Protein AF-0000000083632196 (afdb_homodimer)

pLDDT: mean 91.25, std 12.91, range [35.75, 98.75]

Radius of gyration: 21.36 Å; Cα contacts (8 Å, |Δi|>4): 153; chains: 2; bounding box: 61×63×40 Å

Structure (mmCIF, N/CA/C/O backbone):
data_AF-0000000083632196-model_v1
#
loop_
_entity.id
_entity.type
_entity.pdbx_description
1 polymer 'Uncharacterized protein'
#
loop_
_atom_site.group_PDB
_atom_site.id
_atom_site.type_symbol
_atom_site.label_atom_id
_atom_site.label_alt_id
_atom_site.label_comp_id
_atom_site.label_asym_id
_atom_site.label_entity_id
_atom_site.label_seq_id
_atom_site.pdbx_PDB_ins_code
_atom_site.Cartn_x
_atom_site.Cartn_y
_atom_site.Cartn_z
_atom_site.occupancy
_atom_site.B_iso_or_equiv
_atom_site.auth_seq_id
_atom_site.auth_comp_id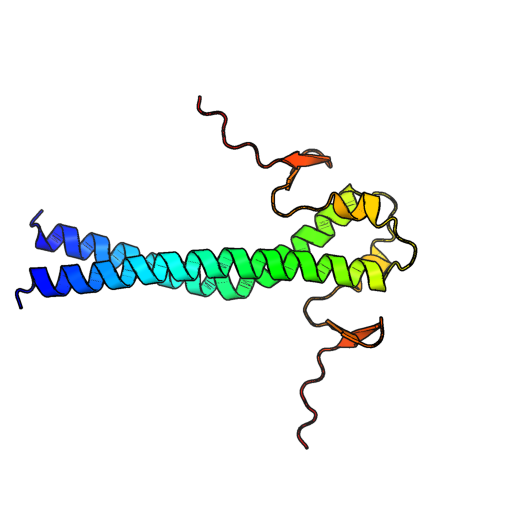
_atom_site.auth_asym_id
_atom_site.auth_atom_id
_atom_site.pdbx_PDB_model_num
ATOM 1 N N . VAL A 1 1 ? -6.074 -36.312 -23.047 1 63.16 1 VAL A N 1
ATOM 2 C CA . VAL A 1 1 ? -5.074 -35.438 -22.438 1 63.16 1 VAL A CA 1
ATOM 3 C C . VAL A 1 1 ? -4.348 -36.188 -21.328 1 63.16 1 VAL A C 1
ATOM 5 O O . VAL A 1 1 ? -4.98 -36.781 -20.453 1 63.16 1 VAL A O 1
ATOM 8 N N . SER A 1 2 ? -3.041 -36.406 -21.516 1 85.56 2 SER A N 1
ATOM 9 C CA . SER A 1 2 ? -2.273 -37.062 -20.469 1 85.56 2 SER A CA 1
ATOM 10 C C . SER A 1 2 ? -2.314 -36.312 -19.156 1 85.56 2 SER A C 1
ATOM 12 O O . SER A 1 2 ? -2.611 -35.094 -19.141 1 85.56 2 SER A O 1
ATOM 14 N N . ASP A 1 3 ? -2.346 -37.188 -18.141 1 85.5 3 ASP A N 1
ATOM 15 C CA . ASP A 1 3 ? -2.277 -36.594 -16.812 1 85.5 3 ASP A CA 1
ATOM 16 C C . ASP A 1 3 ? -1.214 -35.5 -16.734 1 85.5 3 ASP A C 1
ATOM 18 O O . ASP A 1 3 ? -1.423 -34.469 -16.109 1 85.5 3 ASP A O 1
ATOM 22 N N . LEU A 1 4 ? -0.205 -35.656 -17.531 1 89.44 4 LEU A N 1
ATOM 23 C CA . LEU A 1 4 ? 0.899 -34.719 -17.547 1 89.44 4 LEU A CA 1
ATOM 24 C C . LEU A 1 4 ? 0.487 -33.406 -18.234 1 89.44 4 LEU A C 1
ATOM 26 O O . LEU A 1 4 ? 0.833 -32.312 -17.781 1 89.44 4 LEU A O 1
ATOM 30 N N . GLU A 1 5 ? -0.229 -33.594 -19.344 1 90.19 5 GLU A N 1
ATOM 31 C CA . GLU A 1 5 ? -0.698 -32.438 -20.094 1 90.19 5 GLU A CA 1
ATOM 32 C C . GLU A 1 5 ? -1.676 -31.609 -19.25 1 90.19 5 GLU A C 1
ATOM 34 O O . GLU A 1 5 ? -1.607 -30.391 -19.25 1 90.19 5 GLU A O 1
ATOM 39 N N . ALA A 1 6 ? -2.562 -32.281 -18.594 1 91.25 6 ALA A N 1
ATOM 40 C CA . ALA A 1 6 ? -3.545 -31.594 -17.75 1 91.25 6 ALA A CA 1
ATOM 41 C C . ALA A 1 6 ? -2.863 -30.859 -16.594 1 91.25 6 ALA A C 1
ATOM 43 O O . ALA A 1 6 ? -3.189 -29.719 -16.312 1 91.25 6 ALA A O 1
ATOM 44 N N . LEU A 1 7 ? -1.871 -31.484 -15.984 1 93.12 7 LEU A N 1
ATOM 45 C CA . LEU A 1 7 ? -1.146 -30.906 -14.867 1 93.12 7 LEU A CA 1
ATOM 46 C C . LEU A 1 7 ? -0.33 -29.688 -15.32 1 93.12 7 LEU A C 1
ATOM 48 O O . LEU A 1 7 ? -0.235 -28.703 -14.602 1 93.12 7 LEU A O 1
ATOM 52 N N . THR A 1 8 ? 0.204 -29.797 -16.469 1 93.31 8 THR A N 1
ATOM 53 C CA . THR A 1 8 ? 0.977 -28.703 -17.016 1 93.31 8 THR A CA 1
ATOM 54 C C . THR A 1 8 ? 0.082 -27.484 -17.266 1 93.31 8 THR A C 1
ATOM 56 O O . THR A 1 8 ? 0.466 -26.359 -16.984 1 93.31 8 THR A O 1
ATOM 59 N N . LYS A 1 9 ? -1.087 -27.734 -17.781 1 94.12 9 LYS A N 1
ATOM 60 C CA . LYS A 1 9 ? -2.037 -26.656 -18.016 1 94.12 9 LYS A CA 1
ATOM 61 C C . LYS A 1 9 ? -2.475 -26 -16.719 1 94.12 9 LYS A C 1
ATOM 63 O O . LYS A 1 9 ? -2.572 -24.781 -16.641 1 94.12 9 LYS A O 1
ATOM 68 N N . GLU A 1 10 ? -2.74 -26.812 -15.734 1 94.56 10 GLU A N 1
ATOM 69 C CA . GLU A 1 10 ? -3.123 -26.297 -14.422 1 94.56 10 GLU A CA 1
ATOM 70 C C . GLU A 1 10 ? -2.012 -25.438 -13.812 1 94.56 10 GLU A C 1
ATOM 72 O O . GLU A 1 10 ? -2.273 -24.375 -13.266 1 94.56 10 GLU A O 1
ATOM 77 N N . LYS A 1 11 ? -0.806 -25.922 -13.922 1 95.19 11 LYS A N 1
ATOM 78 C CA . LYS A 1 11 ? 0.344 -25.172 -13.414 1 95.19 11 LYS A CA 1
ATOM 79 C C . LYS A 1 11 ? 0.466 -23.812 -14.094 1 95.19 11 LYS A C 1
ATOM 81 O O . LYS A 1 11 ? 0.688 -22.797 -13.43 1 95.19 11 LYS A O 1
ATOM 86 N N . THR A 1 12 ? 0.338 -23.844 -15.352 1 95.25 12 THR A N 1
ATOM 87 C CA . THR A 1 12 ? 0.425 -22.594 -16.109 1 95.25 12 THR A CA 1
ATOM 88 C C . THR A 1 12 ? -0.649 -21.609 -15.656 1 95.25 12 THR A C 1
ATOM 90 O O . THR A 1 12 ? -0.381 -20.422 -15.508 1 95.25 12 THR A O 1
ATOM 93 N N . GLY A 1 13 ? -1.837 -22.094 -15.414 1 96.75 13 GLY A N 1
ATOM 94 C CA . GLY A 1 13 ? -2.91 -21.25 -14.906 1 96.75 13 GLY A CA 1
ATOM 95 C C . GLY A 1 13 ? -2.607 -20.656 -13.547 1 96.75 13 GLY A C 1
ATOM 96 O O . GLY A 1 13 ? -2.887 -19.484 -13.305 1 96.75 13 GLY A O 1
ATOM 97 N N . LEU A 1 14 ? -1.994 -21.422 -12.703 1 96.81 14 LEU A N 1
ATOM 98 C CA . LEU A 1 14 ? -1.626 -20.953 -11.367 1 96.81 14 LEU A CA 1
ATOM 99 C C . LEU A 1 14 ? -0.515 -19.922 -11.438 1 96.81 14 LEU A C 1
ATOM 101 O O . LEU A 1 14 ? -0.524 -18.938 -10.688 1 96.81 14 LEU A O 1
ATOM 105 N N . GLU A 1 15 ? 0.421 -20.156 -12.32 1 96.44 15 GLU A N 1
ATOM 106 C CA . GLU A 1 15 ? 1.49 -19.172 -12.508 1 96.44 15 GLU A CA 1
ATOM 107 C C . GLU A 1 15 ? 0.933 -17.828 -12.953 1 96.44 15 GLU A C 1
ATOM 109 O O . GLU A 1 15 ? 1.376 -16.781 -12.469 1 96.44 15 GLU A O 1
ATOM 114 N N . GLU A 1 16 ? -0.019 -17.891 -13.805 1 96.31 16 GLU A N 1
ATOM 115 C CA . GLU A 1 16 ? -0.67 -16.656 -14.258 1 96.31 16 GLU A CA 1
ATOM 116 C C . GLU A 1 16 ? -1.419 -15.977 -13.109 1 96.31 16 GLU A C 1
ATOM 118 O O . GLU A 1 16 ? -1.392 -14.75 -12.992 1 96.31 16 GLU A O 1
ATOM 123 N N . ASN A 1 17 ? -2.105 -16.719 -12.273 1 96.62 17 ASN A N 1
ATOM 124 C CA . ASN A 1 17 ? -2.824 -16.188 -11.125 1 96.62 17 ASN A CA 1
ATOM 125 C C . ASN A 1 17 ? -1.876 -15.516 -10.133 1 96.62 17 ASN A C 1
ATOM 127 O O . ASN A 1 17 ? -2.182 -14.445 -9.602 1 96.62 17 ASN A O 1
ATOM 131 N N . VAL A 1 18 ? -0.774 -16.172 -9.898 1 95.81 18 VAL A N 1
ATOM 132 C CA . VAL A 1 18 ? 0.229 -15.625 -8.992 1 95.81 18 VAL A CA 1
ATOM 133 C C . VAL A 1 18 ? 0.693 -14.266 -9.5 1 95.81 18 VAL A C 1
ATOM 135 O O . VAL A 1 18 ? 0.754 -13.297 -8.734 1 95.81 18 VAL A O 1
ATOM 138 N N . THR A 1 19 ? 0.962 -14.203 -10.742 1 95.88 19 THR A N 1
ATOM 139 C CA . THR A 1 19 ? 1.407 -12.945 -11.344 1 95.88 19 THR A CA 1
ATOM 140 C C . THR A 1 19 ? 0.345 -11.867 -11.172 1 95.88 19 THR A C 1
ATOM 142 O O . THR A 1 19 ? 0.649 -10.75 -10.734 1 95.88 19 THR A O 1
ATOM 145 N N . THR A 1 20 ? -0.885 -12.172 -11.461 1 95.81 20 THR A N 1
ATOM 146 C CA . THR A 1 20 ? -1.991 -11.227 -11.367 1 95.81 20 THR A CA 1
ATOM 147 C C . THR A 1 20 ? -2.18 -10.758 -9.93 1 95.81 20 THR A C 1
ATOM 149 O O . THR A 1 20 ? -2.371 -9.57 -9.68 1 95.81 20 THR A O 1
ATOM 152 N N . LEU A 1 21 ? -2.082 -11.672 -9.078 1 94.06 21 LEU A N 1
ATOM 153 C CA . LEU A 1 21 ? -2.275 -11.344 -7.668 1 94.06 21 LEU A CA 1
ATOM 154 C C . LEU A 1 21 ? -1.128 -10.484 -7.148 1 94.06 21 LEU A C 1
ATOM 156 O O . LEU A 1 21 ? -1.345 -9.562 -6.355 1 94.06 21 LEU A O 1
ATOM 160 N N . GLN A 1 22 ? 0.077 -10.805 -7.574 1 92.19 22 GLN A N 1
ATOM 161 C CA . GLN A 1 22 ? 1.218 -9.977 -7.191 1 92.19 22 GLN A CA 1
ATOM 162 C C . GLN A 1 22 ? 1.039 -8.539 -7.668 1 92.19 22 GLN A C 1
ATOM 164 O O . GLN A 1 22 ? 1.333 -7.598 -6.93 1 92.19 22 GLN A O 1
ATOM 169 N N . GLU A 1 23 ? 0.573 -8.375 -8.797 1 92.12 23 GLU A N 1
ATOM 170 C CA . GLU A 1 23 ? 0.287 -7.043 -9.32 1 92.12 23 GLU A CA 1
ATOM 171 C C . GLU A 1 23 ? -0.798 -6.348 -8.508 1 92.12 23 GLU A C 1
ATOM 173 O O . GLU A 1 23 ? -0.715 -5.145 -8.25 1 92.12 23 GLU A O 1
ATOM 178 N N . SER A 1 24 ? -1.729 -7.086 -8.156 1 93.25 24 SER A N 1
ATOM 179 C CA . SER A 1 24 ? -2.826 -6.543 -7.359 1 93.25 24 SER A CA 1
ATOM 180 C C . SER A 1 24 ? -2.34 -6.102 -5.984 1 93.25 24 SER A C 1
ATOM 182 O O . SER A 1 24 ? -2.771 -5.066 -5.473 1 93.25 24 SER A O 1
ATOM 184 N N . VAL A 1 25 ? -1.54 -6.906 -5.449 1 91.06 25 VAL A N 1
ATOM 185 C CA . VAL A 1 25 ? -0.963 -6.578 -4.148 1 91.06 25 VAL A CA 1
ATOM 186 C C . VAL A 1 25 ? -0.238 -5.238 -4.23 1 91.06 25 VAL A C 1
ATOM 188 O O . VAL A 1 25 ? -0.479 -4.344 -3.418 1 91.06 25 VAL A O 1
ATOM 191 N N . ALA A 1 26 ? 0.609 -5.051 -5.191 1 89.81 26 ALA A N 1
ATOM 192 C CA . ALA A 1 26 ? 1.374 -3.818 -5.375 1 89.81 26 ALA A CA 1
ATOM 193 C C . ALA A 1 26 ? 0.449 -2.631 -5.625 1 89.81 26 ALA A C 1
ATOM 195 O O . ALA A 1 26 ? 0.656 -1.5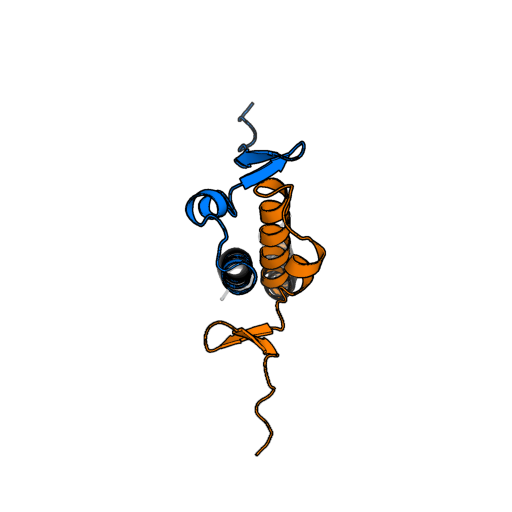47 -5.074 1 89.81 26 ALA A O 1
ATOM 196 N N . ALA A 1 27 ? -0.541 -2.818 -6.402 1 93.38 27 ALA A N 1
ATOM 197 C CA . ALA A 1 27 ? -1.482 -1.755 -6.742 1 93.38 27 ALA A CA 1
ATOM 198 C C . ALA A 1 27 ? -2.26 -1.295 -5.512 1 93.38 27 ALA A C 1
ATOM 200 O O . ALA A 1 27 ? -2.434 -0.094 -5.293 1 93.38 27 ALA A O 1
ATOM 201 N N . GLN A 1 28 ? -2.664 -2.305 -4.715 1 94.19 28 GLN A N 1
ATOM 202 C CA . GLN A 1 28 ? -3.426 -1.979 -3.514 1 94.19 28 GLN A CA 1
ATOM 203 C C . GLN A 1 28 ? -2.572 -1.202 -2.516 1 94.19 28 GLN A C 1
ATOM 205 O O . GLN A 1 28 ? -3.041 -0.238 -1.908 1 94.19 28 GLN A O 1
ATOM 210 N N . TYR A 1 29 ? -1.337 -1.578 -2.398 1 95.81 29 TYR A N 1
ATOM 211 C CA . TYR A 1 29 ? -0.396 -0.884 -1.526 1 95.81 29 TYR A CA 1
ATOM 212 C C . TYR A 1 29 ? -0.212 0.564 -1.965 1 95.81 29 TYR A C 1
ATOM 214 O O . TYR A 1 29 ? -0.302 1.482 -1.146 1 95.81 29 TYR A O 1
ATOM 222 N N . GLU A 1 30 ? -0.011 0.731 -3.23 1 96.62 30 GLU A N 1
ATOM 223 C CA . GLU A 1 30 ? 0.19 2.062 -3.797 1 96.62 30 GLU A CA 1
ATOM 224 C C . GLU A 1 30 ? -1.059 2.926 -3.635 1 96.62 30 GLU A C 1
ATOM 226 O O . GLU A 1 30 ? -0.964 4.102 -3.283 1 96.62 30 GLU A O 1
ATOM 231 N N . GLU A 1 31 ? -2.162 2.312 -3.861 1 95.88 31 GLU A N 1
ATOM 232 C CA . GLU A 1 31 ? -3.422 3.041 -3.738 1 95.88 31 GLU A CA 1
ATOM 233 C C . GLU A 1 31 ? -3.648 3.514 -2.307 1 95.88 31 GLU A C 1
ATOM 235 O O . GLU A 1 31 ? -4.016 4.668 -2.078 1 95.88 31 GLU A O 1
ATOM 240 N N . GLY A 1 32 ? -3.418 2.637 -1.369 1 97.25 32 GLY A N 1
ATOM 241 C CA . GLY A 1 32 ? -3.521 3.037 0.025 1 97.25 32 GLY A CA 1
ATOM 242 C C . GLY A 1 32 ? -2.553 4.141 0.404 1 97.25 32 GLY A C 1
ATOM 243 O O . GLY A 1 32 ? -2.93 5.098 1.081 1 97.25 32 GLY A O 1
ATOM 244 N N . PHE A 1 33 ? -1.362 4.004 -0.068 1 98.5 33 PHE A N 1
ATOM 245 C CA . PHE A 1 33 ? -0.315 4.988 0.19 1 98.5 33 PHE A CA 1
ATOM 246 C C . PHE A 1 33 ? -0.72 6.359 -0.334 1 98.5 33 PHE A C 1
ATOM 248 O O . PHE A 1 33 ? -0.688 7.344 0.405 1 98.5 33 PHE A O 1
ATOM 255 N N . GLN A 1 34 ? -1.198 6.383 -1.542 1 97.94 34 GLN A N 1
ATOM 256 C CA . GLN A 1 34 ? -1.576 7.641 -2.176 1 97.94 34 GLN A CA 1
ATOM 257 C C . GLN A 1 34 ? -2.809 8.242 -1.506 1 97.94 34 GLN A C 1
ATOM 259 O O . GLN A 1 34 ? -2.902 9.461 -1.35 1 97.94 34 GLN A O 1
ATOM 264 N N . TYR A 1 35 ? -3.682 7.375 -1.096 1 97.88 35 TYR A N 1
ATOM 265 C CA . TYR A 1 35 ? -4.898 7.883 -0.47 1 97.88 35 TYR A CA 1
ATOM 266 C C . TYR A 1 35 ? -4.594 8.508 0.887 1 97.88 35 TYR A C 1
ATOM 268 O O . TYR A 1 35 ? -5.199 9.516 1.266 1 97.88 35 TYR A O 1
ATOM 276 N N . ALA A 1 36 ? -3.697 7.922 1.614 1 98.38 36 ALA A N 1
ATOM 277 C CA . ALA A 1 36 ? -3.248 8.516 2.869 1 98.38 36 ALA A CA 1
ATOM 278 C C . ALA A 1 36 ? -2.713 9.93 2.648 1 98.38 36 ALA A C 1
ATOM 280 O O . ALA A 1 36 ? -3.074 10.859 3.375 1 98.38 36 ALA A O 1
ATOM 281 N N . LEU A 1 37 ? -1.914 10.125 1.59 1 98.69 37 LEU A N 1
ATOM 282 C CA . LEU A 1 37 ? -1.32 11.43 1.316 1 98.69 37 LEU A CA 1
ATOM 283 C C . LEU A 1 37 ? -2.389 12.445 0.919 1 98.69 37 LEU A C 1
ATOM 285 O O . LEU A 1 37 ? -2.289 13.625 1.257 1 98.69 37 LEU A O 1
ATOM 289 N N . GLU A 1 38 ? -3.363 11.969 0.255 1 98.38 38 GLU A N 1
ATOM 290 C CA . GLU A 1 38 ? -4.48 12.852 -0.067 1 98.38 38 GLU A CA 1
ATOM 291 C C . GLU A 1 38 ? -5.211 13.297 1.196 1 98.38 38 GLU A C 1
ATOM 293 O O . GLU A 1 38 ? -5.574 14.469 1.325 1 98.38 38 GLU A O 1
ATOM 29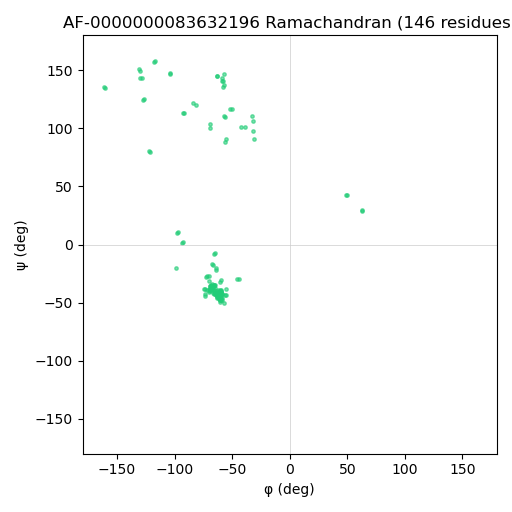8 N N . GLN A 1 39 ? -5.406 12.414 2.078 1 98.38 39 GLN A N 1
ATOM 299 C CA . GLN A 1 39 ? -6.062 12.781 3.326 1 98.38 39 GLN A CA 1
ATOM 300 C C . GLN A 1 39 ? -5.203 13.75 4.133 1 98.38 39 GLN A C 1
ATOM 302 O O . GLN A 1 39 ? -5.723 14.672 4.766 1 98.38 39 GLN A O 1
ATOM 307 N N . VAL A 1 40 ? -3.914 13.609 4.094 1 98.75 40 VAL A N 1
ATOM 308 C CA . VAL A 1 40 ? -2.998 14.508 4.789 1 98.75 40 VAL A CA 1
ATOM 309 C C . VAL A 1 40 ? -3.186 15.93 4.285 1 98.75 40 VAL A C 1
ATOM 311 O O . VAL A 1 40 ? -3.227 16.875 5.078 1 98.75 40 VAL A O 1
ATOM 314 N N . LYS A 1 41 ? -3.379 16.047 3.049 1 98.5 41 LYS A N 1
ATOM 315 C CA . LYS A 1 41 ? -3.576 17.375 2.469 1 98.5 41 LYS A CA 1
ATOM 316 C C . LYS A 1 41 ? -4.879 18 2.959 1 98.5 41 LYS A C 1
ATOM 318 O O . LYS A 1 41 ? -4.965 19.219 3.129 1 98.5 41 LYS A O 1
ATOM 323 N N . VAL A 1 42 ? -5.867 17.172 3.143 1 98.38 42 VAL A N 1
ATOM 324 C CA . VAL A 1 42 ? -7.152 17.641 3.646 1 98.38 42 VAL A CA 1
ATOM 325 C C . VAL A 1 42 ? -7.02 18.047 5.113 1 98.38 42 VAL A C 1
ATOM 327 O O . VAL A 1 42 ? -7.551 19.078 5.535 1 98.38 42 VAL A O 1
ATOM 330 N N . ILE A 1 43 ? -6.297 17.297 5.867 1 98.31 43 ILE A N 1
ATOM 331 C CA . ILE A 1 43 ? -6.133 17.484 7.305 1 98.31 43 ILE A CA 1
ATOM 332 C C . ILE A 1 43 ? -5.23 18.688 7.566 1 98.31 43 ILE A C 1
ATOM 334 O O . ILE A 1 43 ? -5.457 19.438 8.508 1 98.31 43 ILE A O 1
ATOM 338 N N . PHE A 1 44 ? -4.234 18.828 6.742 1 98.44 44 PHE A N 1
ATOM 339 C CA . PHE A 1 44 ? -3.268 19.922 6.832 1 98.44 44 PHE A CA 1
ATOM 340 C C . PHE A 1 44 ? -3.24 20.719 5.543 1 98.44 44 PHE A C 1
ATOM 342 O O . PHE A 1 44 ? -2.307 20.609 4.746 1 98.44 44 PHE A O 1
ATOM 349 N N . PRO A 1 45 ? -4.195 21.594 5.418 1 97.5 45 PRO A N 1
ATOM 350 C CA . PRO A 1 45 ? -4.32 22.312 4.145 1 97.5 45 PRO A CA 1
ATOM 351 C C . PRO A 1 45 ? -3.115 23.203 3.846 1 97.5 45 PRO A C 1
ATOM 353 O O . PRO A 1 45 ? -2.883 23.562 2.689 1 97.5 45 PRO A O 1
ATOM 356 N N . ASP A 1 46 ? -2.357 23.547 4.902 1 97.38 46 ASP A N 1
ATOM 357 C CA . ASP A 1 46 ? -1.206 24.422 4.715 1 97.38 46 ASP A CA 1
ATOM 358 C C . ASP A 1 46 ? 0.088 23.625 4.625 1 97.38 46 ASP A C 1
ATOM 360 O O . ASP A 1 46 ? 1.182 24.188 4.645 1 97.38 46 ASP A O 1
ATOM 364 N N . ILE A 1 47 ? 0.006 22.328 4.52 1 98 47 ILE A N 1
ATOM 365 C CA . ILE A 1 47 ? 1.202 21.5 4.473 1 98 47 ILE A CA 1
ATOM 366 C C . ILE A 1 47 ? 2.023 21.844 3.232 1 98 47 ILE A C 1
ATOM 368 O O . ILE A 1 47 ? 1.466 22.188 2.189 1 98 47 ILE A O 1
ATOM 372 N N . ASP A 1 48 ? 3.291 21.781 3.383 1 98.25 48 ASP A N 1
ATOM 373 C CA . ASP A 1 48 ? 4.176 21.969 2.236 1 98.25 48 ASP A CA 1
ATOM 374 C C . ASP A 1 48 ? 4.078 20.797 1.266 1 98.25 48 ASP A C 1
ATOM 376 O O . ASP A 1 48 ? 4.703 19.766 1.479 1 98.25 48 ASP A O 1
ATOM 380 N N . GLU A 1 49 ? 3.402 20.938 0.165 1 96.69 49 GLU A N 1
ATOM 381 C CA . GLU A 1 49 ? 3.115 19.859 -0.769 1 96.69 49 GLU A CA 1
ATOM 382 C C . GLU A 1 49 ? 4.387 19.359 -1.458 1 96.69 49 GLU A C 1
ATOM 384 O O . GLU A 1 49 ? 4.504 18.188 -1.79 1 96.69 49 GLU A O 1
ATOM 389 N N . LYS A 1 50 ? 5.227 20.312 -1.741 1 97.81 50 LYS A N 1
ATOM 390 C CA . LYS A 1 50 ? 6.492 19.922 -2.35 1 97.81 50 LYS A CA 1
ATOM 391 C C . LYS A 1 50 ? 7.273 18.984 -1.434 1 97.81 50 LYS A C 1
ATOM 393 O O . LYS A 1 50 ? 7.801 17.969 -1.884 1 97.81 50 LYS A O 1
ATOM 398 N N . HIS A 1 51 ? 7.34 19.375 -0.164 1 98 51 HIS A N 1
ATOM 399 C CA . HIS A 1 51 ? 8.031 18.531 0.814 1 98 51 HIS A CA 1
ATOM 400 C C . HIS A 1 51 ? 7.293 17.219 1.04 1 98 51 HIS A C 1
ATOM 402 O O . HIS A 1 51 ? 7.918 16.172 1.186 1 98 51 HIS A O 1
ATOM 408 N N . LEU A 1 52 ? 5.945 17.203 1.029 1 98.5 52 LEU A N 1
ATOM 409 C CA . LEU A 1 52 ? 5.125 16 1.142 1 98.5 52 LEU A CA 1
ATOM 410 C C . LEU A 1 52 ? 5.422 15.039 0.002 1 98.5 52 LEU A C 1
ATOM 412 O O . LEU A 1 52 ? 5.34 13.82 0.179 1 98.5 52 LEU A O 1
ATOM 416 N N . GLY A 1 53 ? 5.793 15.484 -1.168 1 97.25 53 GLY A N 1
ATOM 417 C CA . GLY A 1 53 ? 6.09 14.703 -2.355 1 97.25 53 GLY A CA 1
ATOM 418 C C . GLY A 1 53 ? 7.316 13.82 -2.197 1 97.25 53 GLY A C 1
ATOM 419 O O . GLY A 1 53 ? 7.598 12.984 -3.055 1 97.25 53 GLY A O 1
ATOM 420 N N . GLU A 1 54 ? 8.023 14.023 -1.08 1 97.38 54 GLU A N 1
ATOM 421 C CA . GLU A 1 54 ? 9.148 13.141 -0.774 1 97.38 54 GLU A CA 1
ATOM 422 C C . GLU A 1 54 ? 8.672 11.758 -0.359 1 97.38 54 GLU A C 1
ATOM 424 O O . GLU A 1 54 ? 9.438 10.789 -0.407 1 97.38 54 GLU A O 1
ATOM 429 N N . ALA A 1 55 ? 7.445 11.703 0.198 1 98.25 55 ALA A N 1
ATOM 430 C CA . ALA A 1 55 ? 6.875 10.391 0.5 1 98.25 55 ALA A CA 1
ATOM 431 C C . ALA A 1 55 ? 6.785 9.531 -0.757 1 98.25 55 ALA A C 1
ATOM 433 O O . ALA A 1 55 ? 6.406 10.016 -1.825 1 98.25 55 ALA A O 1
ATOM 434 N N . ASP A 1 56 ? 7.195 8.258 -0.571 1 97.5 56 ASP A N 1
ATOM 435 C CA . ASP A 1 56 ? 7.332 7.383 -1.73 1 97.5 56 ASP A CA 1
ATOM 436 C C . ASP A 1 56 ? 7.32 5.914 -1.312 1 97.5 56 ASP A C 1
ATOM 438 O O . ASP A 1 56 ? 8.008 5.527 -0.364 1 97.5 56 ASP A O 1
ATOM 442 N N . THR A 1 57 ? 6.52 5.18 -2.117 1 96.12 57 THR A N 1
ATOM 443 C CA . THR A 1 57 ? 6.426 3.762 -1.792 1 96.12 57 THR A CA 1
ATOM 444 C C . THR A 1 57 ? 7.766 3.066 -2.023 1 96.12 57 THR A C 1
ATOM 446 O O . THR A 1 57 ? 8 1.974 -1.504 1 96.12 57 THR A O 1
ATOM 449 N N . LEU A 1 58 ? 8.609 3.688 -2.76 1 94.44 58 LEU A N 1
ATOM 450 C CA . LEU A 1 58 ? 9.898 3.084 -3.086 1 94.44 58 LEU A CA 1
ATOM 451 C C . LEU A 1 58 ? 10.961 3.512 -2.084 1 94.44 58 LEU A C 1
ATOM 453 O O . LEU A 1 58 ? 12.133 3.162 -2.234 1 94.44 58 LEU A O 1
ATOM 457 N N . MET A 1 59 ? 10.516 4.293 -1.096 1 96.19 59 MET A N 1
ATOM 458 C CA . MET A 1 59 ? 11.414 4.715 -0.024 1 96.19 59 MET A CA 1
ATOM 459 C C . MET A 1 59 ? 11.141 3.932 1.255 1 96.19 59 MET A C 1
ATOM 461 O O . MET A 1 59 ? 10.016 3.492 1.489 1 96.19 59 MET A O 1
ATOM 465 N N . LYS A 1 60 ? 12.195 3.691 2.018 1 96.12 60 LYS A N 1
ATOM 466 C CA . LYS A 1 60 ? 12.047 3.104 3.346 1 96.12 60 LYS A CA 1
ATOM 467 C C . LYS A 1 60 ? 12.547 4.059 4.426 1 96.12 60 LYS A C 1
ATOM 469 O O . LYS A 1 60 ? 13.297 4.988 4.141 1 96.12 60 LYS A O 1
ATOM 474 N N . ILE A 1 61 ? 12.07 3.895 5.668 1 96.69 61 ILE A N 1
ATOM 475 C CA . ILE A 1 61 ? 12.508 4.676 6.82 1 96.69 61 ILE A CA 1
ATOM 476 C C . ILE A 1 61 ? 13.656 3.965 7.523 1 96.69 61 ILE A C 1
ATOM 478 O O . ILE A 1 61 ? 13.516 2.824 7.969 1 96.69 61 ILE A O 1
ATOM 482 N N . GLU A 1 62 ? 14.719 4.562 7.441 1 94.44 62 GLU A N 1
ATOM 483 C CA . GLU A 1 62 ? 15.906 4.109 8.164 1 94.44 62 GLU A CA 1
ATOM 484 C C . GLU A 1 62 ? 16.5 5.234 9.008 1 94.44 62 GLU A C 1
ATOM 486 O O . GLU A 1 62 ? 16.828 6.297 8.477 1 94.44 62 GLU A O 1
ATOM 491 N N . ASP A 1 63 ? 16.672 5.02 10.297 1 94.75 63 ASP A N 1
ATOM 492 C CA . ASP A 1 63 ? 17.203 6.02 11.227 1 94.75 63 ASP A CA 1
ATOM 493 C C . ASP A 1 63 ? 16.484 7.355 11.062 1 94.75 63 ASP A C 1
ATOM 495 O O . ASP A 1 63 ? 17.109 8.398 10.914 1 94.75 63 ASP A O 1
ATOM 499 N N . TRP A 1 64 ? 15.203 7.25 10.93 1 94.12 64 TRP A N 1
ATOM 500 C CA . TRP A 1 64 ? 14.289 8.383 10.867 1 94.12 64 TRP A CA 1
ATOM 501 C C . TRP A 1 64 ? 14.578 9.25 9.648 1 94.12 64 TRP A C 1
ATOM 503 O O . TRP A 1 64 ? 14.445 10.477 9.703 1 94.12 64 TRP A O 1
ATOM 513 N N . LYS A 1 65 ? 15.094 8.547 8.625 1 96.31 65 LYS A N 1
ATOM 514 C CA . LYS A 1 65 ? 15.266 9.18 7.32 1 96.31 65 LYS A CA 1
ATOM 515 C C . LYS A 1 65 ? 14.68 8.312 6.211 1 96.31 65 LYS A C 1
ATOM 517 O O . LYS A 1 65 ? 14.594 7.09 6.348 1 96.31 65 LYS A O 1
ATOM 522 N N . LEU A 1 66 ? 14.211 9 5.18 1 96.31 66 LEU A N 1
ATOM 523 C CA . LEU A 1 66 ? 13.797 8.273 3.984 1 96.31 66 LEU A CA 1
ATOM 524 C C . LEU A 1 66 ? 14.992 7.934 3.104 1 96.31 66 LEU A C 1
ATOM 526 O O . LEU A 1 66 ? 15.766 8.82 2.729 1 96.31 66 LEU A O 1
ATOM 530 N N . VAL A 1 67 ? 15.109 6.664 2.939 1 95.38 67 VAL A N 1
ATOM 531 C CA . VAL A 1 67 ? 16.172 6.203 2.049 1 95.38 67 VAL A CA 1
ATOM 532 C C . VAL A 1 67 ? 15.586 5.238 1.013 1 95.38 67 VAL A C 1
ATOM 534 O O . VAL A 1 67 ? 14.633 4.512 1.296 1 95.38 67 VAL A O 1
ATOM 537 N N . PRO A 1 68 ? 16.109 5.305 -0.219 1 93.56 68 PRO A N 1
ATOM 538 C CA . PRO A 1 68 ? 15.586 4.371 -1.223 1 93.56 68 PRO A CA 1
ATOM 539 C C . PRO A 1 68 ? 15.766 2.91 -0.822 1 93.56 68 PRO A C 1
ATOM 541 O O . PRO A 1 68 ? 16.766 2.561 -0.175 1 93.56 68 PRO A O 1
ATOM 544 N N . TYR A 1 69 ? 14.766 2.135 -1.125 1 88.75 69 TYR A N 1
ATOM 545 C CA . TYR A 1 69 ? 14.945 0.696 -0.964 1 88.75 69 TYR A CA 1
ATOM 546 C C . TYR A 1 69 ? 16.156 0.204 -1.747 1 88.75 69 TYR A C 1
ATOM 548 O O . TYR A 1 69 ? 16.344 0.57 -2.91 1 88.75 69 TYR A O 1
ATOM 556 N N . SER A 1 70 ? 17.359 0.181 -1.106 1 72.88 70 SER A N 1
ATOM 557 C CA . SER A 1 70 ? 18.562 -0.322 -1.778 1 72.88 70 SER A CA 1
ATOM 558 C C . SER A 1 70 ? 18.359 -1.747 -2.281 1 72.88 70 SER A C 1
ATOM 560 O O . SER A 1 70 ? 17.781 -2.582 -1.578 1 72.88 70 SER A O 1
ATOM 562 N N . LEU A 1 71 ? 18.281 -1.89 -3.547 1 57.81 71 LEU A N 1
ATOM 563 C CA . LEU A 1 71 ? 18.469 -3.279 -3.941 1 57.81 71 LEU A CA 1
ATOM 564 C C . LEU A 1 71 ? 19.75 -3.84 -3.328 1 57.81 71 LEU A C 1
ATOM 566 O O . LEU A 1 71 ? 20.734 -3.109 -3.146 1 57.81 71 LEU A O 1
ATOM 570 N N . PRO A 1 72 ? 19.594 -4.875 -2.447 1 53.56 72 PRO A N 1
ATOM 571 C CA . PRO A 1 72 ? 20.891 -5.406 -2.008 1 53.56 72 PRO A CA 1
ATOM 572 C C . PRO A 1 72 ? 21.969 -5.309 -3.088 1 53.56 72 PRO A C 1
ATOM 574 O O . PRO A 1 72 ? 21.688 -5.543 -4.266 1 53.56 72 PRO A O 1
ATOM 577 N N . LYS A 1 73 ? 22.891 -4.297 -2.795 1 49.69 73 LYS A N 1
ATOM 578 C CA . LYS A 1 73 ? 24.031 -4.312 -3.701 1 49.69 73 LYS A CA 1
ATOM 579 C C . LYS A 1 73 ? 24.469 -5.738 -4.02 1 49.69 73 LYS A C 1
ATOM 581 O O . LYS A 1 73 ? 24.516 -6.594 -3.133 1 49.69 73 LYS A O 1
ATOM 586 N N . GLU A 1 74 ? 24.031 -6.137 -5.23 1 43.84 74 GLU A N 1
ATOM 587 C CA . GLU A 1 74 ? 24.688 -7.391 -5.598 1 43.84 74 GLU A CA 1
ATOM 588 C C . GLU A 1 74 ? 26.094 -7.473 -5.012 1 43.84 74 GLU A C 1
ATOM 590 O O . GLU A 1 74 ? 26.906 -6.57 -5.215 1 43.84 74 GLU A O 1
ATOM 595 N N . GLN A 1 75 ? 26.172 -8.031 -3.838 1 35.75 75 GLN A N 1
ATOM 596 C CA . GLN A 1 75 ? 27.562 -8.445 -3.674 1 35.75 75 GLN A CA 1
ATOM 597 C C . GLN A 1 75 ? 28.031 -9.297 -4.855 1 35.75 75 GLN A C 1
ATOM 599 O O . GLN A 1 75 ? 27.312 -10.203 -5.293 1 35.75 75 GLN A O 1
ATOM 604 N N . VAL B 1 1 ? 12.359 -38.719 -8.836 1 62.28 1 VAL B N 1
ATOM 605 C CA . VAL B 1 1 ? 11.023 -38.125 -8.797 1 62.28 1 VAL B CA 1
ATOM 606 C C . VAL B 1 1 ? 10.453 -38.062 -10.211 1 62.28 1 VAL B C 1
ATOM 608 O O . VAL B 1 1 ? 11.125 -37.562 -11.125 1 62.28 1 VAL B O 1
ATOM 611 N N . SER B 1 2 ? 9.336 -38.781 -10.477 1 85.19 2 SER B N 1
ATOM 612 C CA . SER B 1 2 ? 8.703 -38.688 -11.789 1 85.19 2 SER B CA 1
ATOM 613 C C . SER B 1 2 ? 8.328 -37.25 -12.141 1 85.19 2 SER B C 1
ATOM 615 O O . SER B 1 2 ? 8.227 -36.406 -11.258 1 85.19 2 SER B O 1
ATOM 617 N N . ASP B 1 3 ? 8.461 -37.094 -13.484 1 85.38 3 ASP B N 1
ATOM 618 C CA . ASP B 1 3 ? 8.031 -35.781 -14.008 1 85.38 3 ASP B CA 1
ATOM 619 C C . ASP B 1 3 ? 6.676 -35.375 -13.422 1 85.38 3 ASP B C 1
ATOM 621 O O . ASP B 1 3 ? 6.457 -34.219 -13.094 1 85.38 3 ASP B O 1
ATOM 625 N N . LEU B 1 4 ? 5.879 -36.375 -13.117 1 89.38 4 LEU B N 1
ATOM 626 C CA . LEU B 1 4 ? 4.543 -36.156 -12.586 1 89.38 4 LEU B CA 1
ATOM 627 C C . LEU B 1 4 ? 4.613 -35.688 -11.125 1 89.38 4 LEU B C 1
ATOM 629 O O . LEU B 1 4 ? 3.883 -34.812 -10.711 1 89.38 4 LEU B O 1
ATOM 633 N N . GLU B 1 5 ? 5.473 -36.375 -10.414 1 90 5 GLU B N 1
ATOM 634 C CA . GLU B 1 5 ? 5.637 -36.031 -9.008 1 90 5 GLU B CA 1
ATOM 635 C C . GLU B 1 5 ? 6.18 -34.625 -8.852 1 90 5 GLU B C 1
ATOM 637 O O . GLU B 1 5 ? 5.719 -33.875 -7.996 1 90 5 GLU B O 1
ATOM 642 N N . ALA B 1 6 ? 7.16 -34.281 -9.664 1 90.88 6 ALA B N 1
ATOM 643 C CA . ALA B 1 6 ? 7.75 -32.938 -9.625 1 90.88 6 ALA B CA 1
ATOM 644 C C . ALA B 1 6 ? 6.719 -31.875 -9.984 1 90.88 6 ALA B C 1
ATOM 646 O O . ALA B 1 6 ? 6.621 -30.844 -9.312 1 90.88 6 ALA B O 1
ATOM 647 N N . LEU B 1 7 ? 5.906 -32.156 -10.984 1 92.94 7 LEU B N 1
ATOM 648 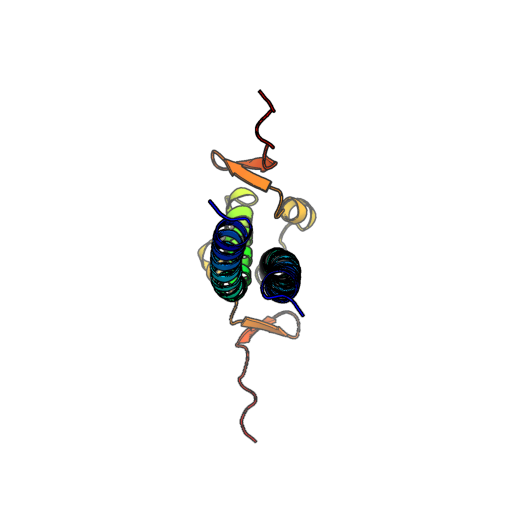C CA . LEU B 1 7 ? 4.887 -31.203 -11.438 1 92.94 7 LEU B CA 1
ATOM 649 C C . LEU B 1 7 ? 3.799 -31.031 -10.383 1 92.94 7 LEU B C 1
ATOM 651 O O . LEU B 1 7 ? 3.293 -29.922 -10.188 1 92.94 7 LEU B O 1
ATOM 655 N N . THR B 1 8 ? 3.5 -32.062 -9.742 1 92.75 8 THR B N 1
ATOM 656 C CA . THR B 1 8 ? 2.494 -32 -8.688 1 92.75 8 THR B CA 1
ATOM 657 C C . THR B 1 8 ? 2.982 -31.156 -7.52 1 92.75 8 THR B C 1
ATOM 659 O O . THR B 1 8 ? 2.221 -30.359 -6.965 1 92.75 8 THR B O 1
ATOM 662 N N . LYS B 1 9 ? 4.219 -31.328 -7.18 1 94.12 9 LYS B N 1
ATOM 663 C CA . LYS B 1 9 ? 4.801 -30.516 -6.109 1 94.12 9 LYS B CA 1
ATOM 664 C C . LYS B 1 9 ? 4.809 -29.031 -6.477 1 94.12 9 LYS B C 1
ATOM 666 O O . LYS B 1 9 ? 4.492 -28.188 -5.645 1 94.12 9 LYS B O 1
ATOM 671 N N . GLU B 1 10 ? 5.23 -28.75 -7.672 1 94.38 10 GLU B N 1
ATOM 672 C CA . GLU B 1 10 ? 5.238 -27.375 -8.148 1 94.38 10 GLU B CA 1
ATOM 673 C C . GLU B 1 10 ? 3.838 -26.766 -8.117 1 94.38 10 GLU B C 1
ATOM 675 O O . GLU B 1 10 ? 3.662 -25.625 -7.699 1 94.38 10 GLU B O 1
ATOM 680 N N . LYS B 1 11 ? 2.885 -27.516 -8.531 1 94.69 11 LYS B N 1
ATOM 681 C CA . LYS B 1 11 ? 1.498 -27.062 -8.523 1 94.69 11 LYS B CA 1
ATOM 682 C C . LYS B 1 11 ? 1.035 -26.719 -7.109 1 94.69 11 LYS B C 1
ATOM 684 O O . LYS B 1 11 ? 0.401 -25.688 -6.883 1 94.69 11 LYS B O 1
ATOM 689 N N . THR B 1 12 ? 1.314 -27.594 -6.254 1 95.19 12 THR B N 1
ATOM 690 C CA . THR B 1 12 ? 0.929 -27.391 -4.863 1 95.19 12 THR B CA 1
ATOM 691 C C . THR B 1 12 ? 1.554 -26.109 -4.32 1 95.19 12 THR B C 1
ATOM 693 O O . THR B 1 12 ? 0.896 -25.344 -3.611 1 95.19 12 THR B O 1
ATOM 696 N N . GLY B 1 13 ? 2.795 -25.875 -4.629 1 96.25 13 GLY B N 1
ATOM 697 C CA . GLY B 1 13 ? 3.461 -24.641 -4.227 1 96.25 13 GLY B CA 1
ATOM 698 C C . GLY B 1 13 ? 2.799 -23.391 -4.785 1 96.25 13 GLY B C 1
ATOM 699 O O . GLY B 1 13 ? 2.633 -22.406 -4.074 1 96.25 13 GLY B O 1
ATOM 700 N N . LEU B 1 14 ? 2.377 -23.484 -5.977 1 96.75 14 LEU B N 1
ATOM 701 C CA . LEU B 1 14 ? 1.705 -22.359 -6.621 1 96.75 14 LEU B CA 1
ATOM 702 C C . LEU B 1 14 ? 0.333 -22.109 -6 1 96.75 14 LEU B C 1
ATOM 704 O O . LEU B 1 14 ? -0.079 -20.969 -5.82 1 96.75 14 LEU B O 1
A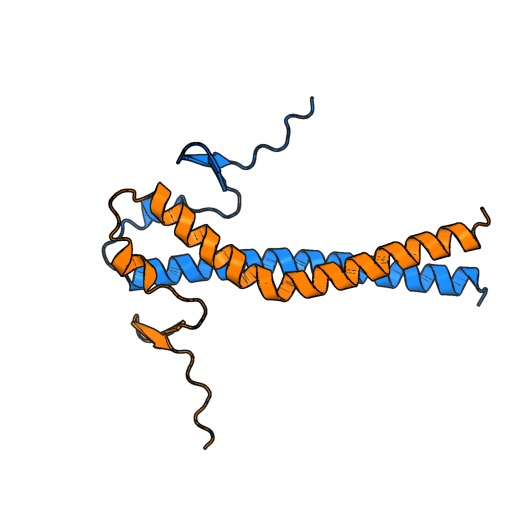TOM 708 N N . GLU B 1 15 ? -0.357 -23.188 -5.672 1 95.94 15 GLU B N 1
ATOM 709 C CA . GLU B 1 15 ? -1.65 -23.047 -5.008 1 95.94 15 GLU B CA 1
ATOM 710 C C . GLU B 1 15 ? -1.512 -22.344 -3.668 1 95.94 15 GLU B C 1
ATOM 712 O O . GLU B 1 15 ? -2.332 -21.484 -3.324 1 95.94 15 GLU B O 1
ATOM 717 N N . GLU B 1 16 ? -0.521 -22.672 -2.975 1 95.88 16 GLU B N 1
ATOM 718 C CA . GLU B 1 16 ? -0.253 -22.016 -1.698 1 95.88 16 GLU B CA 1
ATOM 719 C C . GLU B 1 16 ? 0.073 -20.531 -1.894 1 95.88 16 GLU B C 1
ATOM 721 O O . GLU B 1 16 ? -0.372 -19.688 -1.116 1 95.88 16 GLU B O 1
ATOM 726 N N . ASN B 1 17 ? 0.875 -20.219 -2.889 1 96.38 17 ASN B N 1
ATOM 727 C CA . ASN B 1 17 ? 1.213 -18.844 -3.205 1 96.38 17 ASN B CA 1
ATOM 728 C C . ASN B 1 17 ? -0.031 -18.016 -3.543 1 96.38 17 ASN B C 1
ATOM 730 O O . ASN B 1 17 ? -0.169 -16.875 -3.098 1 96.38 17 ASN B O 1
ATOM 734 N N . VAL B 1 18 ? -0.871 -18.609 -4.301 1 94.94 18 VAL B N 1
ATOM 735 C CA . VAL B 1 18 ? -2.111 -17.953 -4.691 1 94.94 18 VAL B CA 1
ATOM 736 C C . VAL B 1 18 ? -2.934 -17.625 -3.447 1 94.94 18 VAL B C 1
ATOM 738 O O . VAL B 1 18 ? -3.412 -16.484 -3.295 1 94.94 18 VAL B O 1
ATOM 741 N N . THR B 1 19 ? -3.049 -18.531 -2.574 1 93.44 19 THR B N 1
ATOM 742 C CA . THR B 1 19 ? -3.799 -18.328 -1.342 1 93.44 19 THR B CA 1
ATOM 743 C C . THR B 1 19 ? -3.189 -17.188 -0.526 1 93.44 19 THR B C 1
ATOM 745 O O . THR B 1 19 ? -3.9 -16.281 -0.084 1 93.44 19 THR B O 1
ATOM 748 N N . THR B 1 20 ? -1.903 -17.172 -0.351 1 94.38 20 THR B N 1
ATOM 749 C CA . THR B 1 20 ? -1.191 -16.156 0.42 1 94.38 20 THR B CA 1
ATOM 750 C C . THR B 1 20 ? -1.364 -14.773 -0.212 1 94.38 20 THR B C 1
ATOM 752 O O . THR B 1 20 ? -1.616 -13.797 0.489 1 94.38 20 THR B O 1
ATOM 755 N N . LEU B 1 21 ? -1.248 -14.75 -1.479 1 93.12 21 LEU B N 1
ATOM 756 C CA . LEU B 1 21 ? -1.363 -13.484 -2.191 1 93.12 21 LEU B CA 1
ATOM 757 C C . LEU B 1 21 ? -2.787 -12.938 -2.113 1 93.12 21 LEU B C 1
ATOM 759 O O . LEU B 1 21 ? -2.99 -11.734 -1.972 1 93.12 21 LEU B O 1
ATOM 763 N N . GLN B 1 22 ? -3.73 -13.789 -2.168 1 89.5 22 GLN B N 1
ATOM 764 C CA . GLN B 1 22 ? -5.121 -13.375 -2.025 1 89.5 22 GLN B CA 1
ATOM 765 C C . GLN B 1 22 ? -5.367 -12.742 -0.659 1 89.5 22 GLN B C 1
ATOM 767 O O . GLN B 1 22 ? -6.043 -11.719 -0.557 1 89.5 22 GLN B O 1
ATOM 772 N N . GLU B 1 23 ? -4.812 -13.258 0.312 1 88.56 23 GLU B N 1
ATOM 773 C CA . GLU B 1 23 ? -4.914 -12.703 1.659 1 88.56 23 GLU B CA 1
ATOM 774 C C . GLU B 1 23 ? -4.199 -11.359 1.758 1 88.56 23 GLU B C 1
ATOM 776 O O . GLU B 1 23 ? -4.664 -10.453 2.451 1 88.56 23 GLU B O 1
ATOM 781 N N . SER B 1 24 ? -3.148 -11.281 1.081 1 89.75 24 SER B N 1
ATOM 782 C CA . SER B 1 24 ? -2.338 -10.062 1.108 1 89.75 24 SER B CA 1
ATOM 783 C C . SER B 1 24 ? -3.051 -8.906 0.417 1 89.75 24 SER B C 1
ATOM 785 O O . SER B 1 24 ? -2.969 -7.766 0.868 1 89.75 24 SER B O 1
ATOM 787 N N . VAL B 1 25 ? -3.703 -9.227 -0.602 1 87.06 25 VAL B N 1
ATOM 788 C CA . VAL B 1 25 ? -4.383 -8.18 -1.354 1 87.06 25 VAL B CA 1
ATOM 789 C C . VAL B 1 25 ? -5.312 -7.398 -0.428 1 87.06 25 VAL B C 1
ATOM 791 O O . VAL B 1 25 ? -5.336 -6.164 -0.458 1 87.06 25 VAL B O 1
ATOM 794 N N . ALA B 1 26 ? -5.977 -7.91 0.479 1 76.25 26 ALA B N 1
ATOM 795 C CA . ALA B 1 26 ? -6.938 -7.293 1.389 1 76.25 26 ALA B CA 1
ATOM 796 C C . ALA B 1 26 ? -6.238 -6.375 2.387 1 76.25 26 ALA B C 1
ATOM 798 O O . ALA B 1 26 ? -6.797 -5.355 2.797 1 76.25 26 ALA B O 1
ATOM 799 N N . ALA B 1 27 ? -4.996 -6.664 2.67 1 91.19 27 ALA B N 1
ATOM 800 C CA . ALA B 1 27 ? -4.281 -5.98 3.742 1 91.19 27 ALA B CA 1
ATOM 801 C C . ALA B 1 27 ? -3.402 -4.863 3.189 1 91.19 27 ALA B C 1
ATOM 803 O O . ALA B 1 27 ? -3.016 -3.949 3.924 1 91.19 27 ALA B O 1
ATOM 804 N N . GLN B 1 28 ? -3.119 -4.969 1.917 1 92.75 28 GLN B N 1
ATOM 805 C CA . GLN B 1 28 ? -2.061 -4.141 1.354 1 92.75 28 GLN B CA 1
ATOM 806 C C . GLN B 1 28 ? -2.48 -2.674 1.3 1 92.75 28 GLN B C 1
ATOM 808 O O . GLN B 1 28 ? -1.657 -1.778 1.498 1 92.75 28 GLN B O 1
ATOM 813 N N . TYR B 1 29 ? -3.783 -2.459 1.111 1 93.38 29 TYR B N 1
ATOM 814 C CA . TYR B 1 29 ? -4.289 -1.091 1.102 1 93.38 29 TYR B CA 1
ATOM 815 C C . TYR B 1 29 ? -4.02 -0.4 2.434 1 93.38 29 TYR B C 1
ATOM 817 O O . TYR B 1 29 ? -3.463 0.7 2.467 1 93.38 29 TYR B O 1
ATOM 825 N N . GLU B 1 30 ? -4.379 -1.096 3.451 1 95.38 30 GLU B N 1
ATOM 826 C CA . GLU B 1 30 ? -4.172 -0.569 4.797 1 95.38 30 GLU B CA 1
ATOM 827 C C . GLU B 1 30 ? -2.686 -0.404 5.102 1 95.38 30 GLU B C 1
ATOM 829 O O . GLU B 1 30 ? -2.275 0.601 5.688 1 95.38 30 GLU B O 1
ATOM 834 N N . GLU B 1 31 ? -1.939 -1.336 4.723 1 96.19 31 GLU B N 1
ATOM 835 C CA . GLU B 1 31 ? -0.5 -1.278 4.957 1 96.19 31 GLU B CA 1
ATOM 836 C C . GLU B 1 31 ? 0.131 -0.093 4.234 1 96.19 31 GLU B C 1
ATOM 838 O O . GLU B 1 31 ? 0.928 0.645 4.816 1 96.19 31 GLU B O 1
ATOM 843 N N . GLY B 1 32 ? -0.237 0.09 2.994 1 97.62 32 GLY B N 1
ATOM 844 C CA . GLY B 1 32 ? 0.242 1.251 2.26 1 97.62 32 GLY B CA 1
ATOM 845 C C . GLY B 1 32 ? -0.176 2.568 2.885 1 97.62 32 GLY B C 1
ATOM 846 O O . GLY B 1 32 ? 0.632 3.49 3 1 97.62 32 GLY B O 1
ATOM 847 N N . PHE B 1 33 ? -1.415 2.594 3.309 1 98.25 33 PHE B N 1
ATOM 848 C CA . PHE B 1 33 ? -1.965 3.775 3.963 1 98.25 33 PHE B CA 1
ATOM 849 C C . PHE B 1 33 ? -1.161 4.125 5.211 1 98.25 33 PHE B C 1
ATOM 851 O O . PHE B 1 33 ? -0.703 5.262 5.359 1 98.25 33 PHE B O 1
ATOM 858 N N . GLN B 1 34 ? -0.898 3.145 6.027 1 97.94 34 GLN B N 1
ATOM 859 C CA . GLN B 1 34 ? -0.182 3.357 7.281 1 97.94 34 GLN B CA 1
ATOM 860 C C . GLN B 1 34 ? 1.275 3.729 7.023 1 97.94 34 GLN B C 1
ATOM 862 O O . GLN B 1 34 ? 1.842 4.566 7.73 1 97.94 34 GLN B O 1
ATOM 867 N N . TYR B 1 35 ? 1.81 3.156 6.027 1 98.31 35 TYR B N 1
ATOM 868 C CA . TYR B 1 35 ? 3.211 3.445 5.742 1 98.31 35 TYR B CA 1
ATOM 869 C C . TYR B 1 35 ? 3.385 4.875 5.25 1 98.31 35 TYR B C 1
ATOM 871 O O . TYR B 1 35 ? 4.375 5.535 5.578 1 98.31 35 TYR B O 1
ATOM 879 N N . ALA B 1 36 ? 2.469 5.316 4.449 1 98.56 36 ALA B N 1
ATOM 880 C CA . ALA B 1 36 ? 2.479 6.715 4.035 1 98.56 36 ALA B CA 1
ATOM 881 C C . ALA B 1 36 ? 2.484 7.645 5.246 1 98.56 36 ALA B C 1
ATOM 883 O O . ALA B 1 36 ? 3.283 8.586 5.309 1 98.56 36 ALA B O 1
ATOM 884 N N . LEU B 1 37 ? 1.675 7.332 6.246 1 98.69 37 LEU B N 1
ATOM 885 C CA . LEU B 1 37 ? 1.579 8.18 7.43 1 98.69 37 LEU B CA 1
ATOM 886 C C . LEU B 1 37 ? 2.875 8.141 8.234 1 98.69 37 LEU B C 1
ATOM 888 O O . LEU B 1 37 ? 3.283 9.156 8.805 1 98.69 37 LEU B O 1
ATOM 892 N N . GLU B 1 38 ? 3.484 7.039 8.242 1 98.5 38 GLU B N 1
ATOM 893 C CA . GLU B 1 38 ? 4.785 6.949 8.898 1 98.5 38 GLU B CA 1
ATOM 894 C C . GLU B 1 38 ? 5.82 7.816 8.195 1 98.5 38 GLU B C 1
ATOM 896 O O . GLU B 1 38 ? 6.617 8.5 8.844 1 98.5 38 GLU B O 1
ATOM 901 N N . GLN B 1 39 ? 5.809 7.805 6.922 1 98.5 39 GLN B N 1
ATOM 902 C CA . GLN B 1 39 ? 6.746 8.648 6.188 1 98.5 39 GLN B CA 1
ATOM 903 C C . GLN B 1 39 ? 6.449 10.125 6.41 1 98.5 39 GLN B C 1
ATOM 905 O O . GLN B 1 39 ? 7.371 10.938 6.516 1 98.5 39 GLN B O 1
ATOM 910 N N . VAL B 1 40 ? 5.203 10.469 6.543 1 98.75 40 VAL B N 1
ATOM 911 C CA . VAL B 1 40 ? 4.812 11.852 6.812 1 98.75 40 VAL B CA 1
ATOM 912 C C . VAL B 1 40 ? 5.445 12.32 8.117 1 98.75 40 VAL B C 1
ATOM 914 O O . VAL B 1 40 ? 5.965 13.438 8.195 1 98.75 40 VAL B O 1
ATOM 917 N N . LYS B 1 41 ? 5.465 11.484 9.062 1 98.62 41 LYS B N 1
ATOM 918 C CA . LYS B 1 41 ? 6.055 11.836 10.352 1 98.62 41 LYS B CA 1
ATOM 919 C C . LYS B 1 41 ? 7.559 12.078 10.219 1 98.62 41 LYS B C 1
ATOM 921 O O . LYS B 1 41 ? 8.117 12.922 10.922 1 98.62 41 LYS B O 1
ATOM 926 N N . VAL B 1 42 ? 8.188 11.344 9.359 1 98.38 42 VAL B N 1
ATOM 927 C CA . VAL B 1 42 ? 9.617 11.5 9.125 1 98.38 42 VAL B CA 1
ATOM 928 C C . VAL B 1 42 ? 9.875 12.805 8.375 1 98.38 42 VAL B C 1
ATOM 930 O O . VAL B 1 42 ? 10.82 13.531 8.695 1 98.38 42 VAL B O 1
ATOM 933 N N . ILE B 1 43 ? 9.031 13.117 7.445 1 98.31 43 ILE B N 1
ATOM 934 C CA . ILE B 1 43 ? 9.18 14.289 6.582 1 98.31 43 ILE B CA 1
ATOM 935 C C . ILE B 1 43 ? 8.844 15.555 7.363 1 98.31 43 ILE B C 1
ATOM 937 O O . ILE B 1 43 ? 9.492 16.594 7.184 1 98.31 43 ILE B O 1
ATOM 941 N N . PHE B 1 44 ? 7.859 15.438 8.188 1 98.5 44 PHE B N 1
ATOM 942 C CA . PHE B 1 44 ? 7.395 16.531 9.023 1 98.5 44 PHE B CA 1
ATOM 943 C C . PHE B 1 44 ? 7.473 16.172 10.5 1 98.5 44 PHE B C 1
ATOM 945 O O . PHE B 1 44 ? 6.449 15.891 11.125 1 98.5 44 PHE B O 1
ATOM 952 N N . PRO B 1 45 ? 8.672 16.266 11.047 1 97.56 45 PRO B N 1
ATOM 953 C CA . PRO B 1 45 ? 8.852 15.797 12.422 1 97.56 45 PRO B CA 1
ATOM 954 C C . PRO B 1 45 ? 8.039 16.594 13.438 1 97.56 45 PRO B C 1
ATOM 956 O O . PRO B 1 45 ? 7.777 16.109 14.539 1 97.56 45 PRO B O 1
ATOM 959 N N . ASP B 1 46 ? 7.664 17.828 13.047 1 97.31 46 ASP B N 1
ATOM 960 C CA . ASP B 1 46 ? 6.906 18.672 13.953 1 97.31 46 ASP B CA 1
ATOM 961 C C . ASP B 1 46 ? 5.41 18.594 13.664 1 97.31 46 ASP B C 1
ATOM 963 O O . ASP B 1 46 ? 4.625 19.375 14.211 1 97.31 46 ASP B O 1
ATOM 967 N N . ILE B 1 47 ? 4.965 17.672 12.852 1 98 47 ILE B N 1
ATOM 968 C CA . ILE B 1 47 ? 3.553 17.562 12.5 1 98 47 ILE B CA 1
ATOM 969 C C . ILE B 1 47 ? 2.734 17.25 13.75 1 98 47 ILE B C 1
ATOM 971 O O . ILE B 1 47 ? 3.205 16.531 14.641 1 98 47 ILE B O 1
ATOM 975 N N . ASP B 1 48 ? 1.588 17.781 13.789 1 98.25 48 ASP B N 1
ATOM 976 C CA . ASP B 1 48 ? 0.665 17.453 14.867 1 98.25 48 ASP B CA 1
ATOM 977 C C . ASP B 1 48 ? 0.165 16.016 14.742 1 98.25 48 ASP B C 1
ATOM 979 O O . ASP B 1 48 ? -0.764 15.742 13.984 1 98.25 48 ASP B O 1
ATOM 983 N N . GLU B 1 49 ? 0.717 15.078 15.5 1 97.06 49 GLU B N 1
ATOM 984 C CA . GLU B 1 49 ? 0.426 13.656 15.383 1 97.06 49 GLU B CA 1
ATOM 985 C C . GLU B 1 49 ? -1.026 13.359 15.742 1 97.06 49 GLU B C 1
ATOM 987 O O . GLU B 1 49 ? -1.633 12.438 15.188 1 97.06 49 GLU B O 1
ATOM 992 N N . LYS B 1 50 ? -1.476 14.062 16.703 1 97.88 50 LYS B N 1
ATOM 993 C CA . LYS B 1 50 ? -2.877 13.875 17.078 1 97.88 50 LYS B CA 1
ATOM 994 C C . LYS B 1 50 ? -3.803 14.211 15.906 1 97.88 50 LYS B C 1
ATOM 996 O O . LYS B 1 50 ? -4.746 13.477 15.625 1 97.88 50 LYS B O 1
ATOM 1001 N N . HIS B 1 51 ? -3.539 15.344 15.305 1 98.06 51 HIS B N 1
ATOM 1002 C CA . HIS B 1 51 ? -4.336 15.75 14.148 1 98.06 51 HIS B CA 1
ATOM 1003 C C . HIS B 1 51 ? -4.125 14.812 12.969 1 98.06 51 HIS B C 1
ATOM 1005 O O . HIS B 1 51 ? -5.07 14.492 12.25 1 98.06 51 HIS B O 1
ATOM 1011 N N . LEU B 1 52 ? -2.902 14.273 12.75 1 98.5 52 LEU B N 1
ATOM 1012 C CA . LEU B 1 52 ? -2.592 13.297 11.711 1 98.5 52 LEU B CA 1
ATOM 1013 C C . LEU B 1 52 ? -3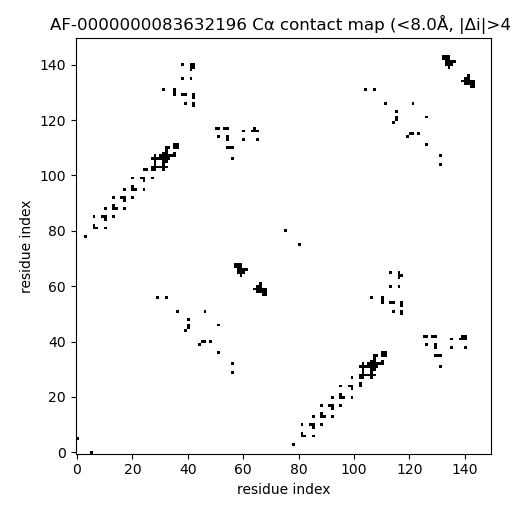.404 12.023 11.906 1 98.5 52 LEU B C 1
ATOM 1015 O O . LEU B 1 52 ? -3.764 11.352 10.938 1 98.5 52 LEU B O 1
ATOM 1019 N N . GLY B 1 53 ? -3.734 11.625 13.102 1 97.25 53 GLY B N 1
ATOM 1020 C CA . GLY B 1 53 ? -4.48 10.43 13.461 1 97.25 53 GLY B CA 1
ATOM 1021 C C . GLY B 1 53 ? -5.906 10.445 12.945 1 97.25 53 GLY B C 1
ATOM 1022 O O . GLY B 1 53 ? -6.609 9.43 13.016 1 97.25 53 GLY B O 1
ATOM 1023 N N . GLU B 1 54 ? -6.305 11.594 12.391 1 97.25 54 GLU B N 1
ATOM 1024 C CA . GLU B 1 54 ? -7.621 11.672 11.758 1 97.25 54 GLU B CA 1
ATOM 1025 C C . GLU B 1 54 ? -7.645 10.914 10.438 1 97.25 54 GLU B C 1
ATOM 1027 O O . GLU B 1 54 ? -8.711 10.562 9.938 1 97.25 54 GLU B O 1
ATOM 1032 N N . ALA B 1 55 ? -6.484 10.82 9.797 1 97.94 55 ALA B N 1
ATOM 1033 C CA . ALA B 1 55 ? -6.418 9.992 8.594 1 97.94 55 ALA B CA 1
ATOM 1034 C C . ALA B 1 55 ? -6.859 8.562 8.891 1 97.94 55 ALA B C 1
ATOM 1036 O O . ALA B 1 55 ? -6.496 7.988 9.922 1 97.94 55 ALA B O 1
ATOM 1037 N N . ASP B 1 56 ? -7.66 8.062 7.941 1 96.88 56 ASP B N 1
ATOM 1038 C CA . ASP B 1 56 ? -8.297 6.773 8.188 1 96.88 56 ASP B CA 1
ATOM 1039 C C . ASP B 1 56 ? -8.773 6.137 6.887 1 96.88 56 ASP B C 1
ATOM 1041 O O . ASP B 1 56 ? -9.391 6.805 6.055 1 96.88 56 ASP B O 1
ATOM 1045 N N . THR B 1 57 ? -8.469 4.832 6.816 1 95.19 57 THR B N 1
ATOM 1046 C CA . THR B 1 57 ? -8.875 4.133 5.602 1 95.19 57 THR B CA 1
ATOM 1047 C C . THR B 1 57 ? -10.391 4.031 5.512 1 95.19 57 THR B C 1
ATOM 1049 O O . THR B 1 57 ? -10.938 3.793 4.434 1 95.19 57 THR B O 1
ATOM 1052 N N . LEU B 1 58 ? -11.023 4.246 6.586 1 94 58 LEU B N 1
ATOM 1053 C CA . LEU B 1 58 ? -12.477 4.129 6.617 1 94 58 LEU B CA 1
ATOM 1054 C C . LEU B 1 58 ? -13.133 5.48 6.367 1 94 58 LEU B C 1
ATOM 1056 O O . LEU B 1 58 ? -14.359 5.598 6.414 1 94 58 LEU B O 1
ATOM 1060 N N . MET B 1 59 ? -12.312 6.465 6.141 1 95.62 59 MET B N 1
ATOM 1061 C CA . MET B 1 59 ? -12.812 7.797 5.809 1 95.62 59 MET B CA 1
ATOM 1062 C C . MET B 1 59 ? -12.648 8.086 4.32 1 95.62 59 MET B C 1
ATOM 1064 O O . MET B 1 59 ? -11.734 7.562 3.68 1 95.62 59 MET B O 1
ATOM 1068 N N . LYS B 1 60 ? -13.555 8.844 3.762 1 95.62 60 LYS B N 1
ATOM 1069 C CA . LYS B 1 60 ? -13.422 9.336 2.393 1 95.62 60 LYS B CA 1
ATOM 1070 C C . LYS B 1 60 ? -13.344 10.859 2.359 1 95.62 60 LYS B C 1
ATOM 1072 O O . LYS B 1 60 ? -13.727 11.523 3.322 1 95.62 60 LYS B O 1
ATOM 1077 N N . ILE B 1 61 ? -12.789 11.43 1.298 1 96.38 61 ILE B N 1
ATOM 1078 C CA . ILE B 1 61 ? -12.703 12.867 1.08 1 96.38 61 ILE B CA 1
ATOM 1079 C C . ILE B 1 61 ? -13.906 13.344 0.278 1 96.38 61 ILE B C 1
ATOM 1081 O O . ILE B 1 61 ? -14.133 12.891 -0.846 1 96.38 61 ILE B O 1
ATOM 1085 N N . GLU B 1 62 ? -14.664 14.078 0.905 1 93.94 62 GLU B N 1
ATOM 1086 C CA . GLU B 1 62 ? -15.797 14.742 0.268 1 93.94 62 GLU B CA 1
ATOM 1087 C C . GLU B 1 62 ? -15.781 16.25 0.537 1 93.94 62 GLU B C 1
ATOM 1089 O O . GLU B 1 62 ? -15.766 16.672 1.692 1 93.94 62 GLU B O 1
ATOM 1094 N N . ASP B 1 63 ? -15.797 17.047 -0.527 1 94.62 63 ASP B N 1
ATOM 1095 C CA . ASP B 1 63 ? -15.766 18.5 -0.421 1 94.62 63 ASP B CA 1
ATOM 1096 C C . ASP B 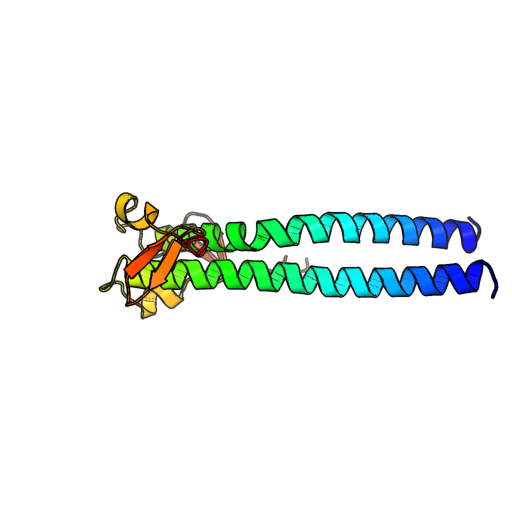1 63 ? -14.633 18.953 0.499 1 94.62 63 ASP B C 1
ATOM 1098 O O . ASP B 1 63 ? -14.852 19.75 1.415 1 94.62 63 ASP B O 1
ATOM 1102 N N . TRP B 1 64 ? -13.523 18.312 0.322 1 94.19 64 TRP B N 1
ATOM 1103 C CA . TRP B 1 64 ? -12.273 18.641 1.006 1 94.19 64 TRP B CA 1
ATOM 1104 C C . TRP B 1 64 ? -12.414 18.453 2.512 1 94.19 64 TRP B C 1
ATOM 1106 O O . TRP B 1 64 ? -11.82 19.188 3.297 1 94.19 64 TRP B O 1
ATOM 1116 N N . LYS B 1 65 ? -13.289 17.5 2.83 1 96.19 65 LYS B N 1
ATOM 1117 C CA . LYS B 1 65 ? -13.422 17.062 4.215 1 96.19 65 LYS B CA 1
ATOM 1118 C C . LYS B 1 65 ? -13.375 15.547 4.316 1 96.19 65 LYS B C 1
ATOM 1120 O O . LYS B 1 65 ? -13.719 14.844 3.363 1 96.19 65 LYS B O 1
ATOM 1125 N N . LEU B 1 66 ? -12.891 15.086 5.484 1 96.06 66 LEU B N 1
ATOM 1126 C CA . LEU B 1 66 ? -12.969 13.656 5.762 1 96.06 66 LEU B CA 1
ATOM 1127 C C . LEU B 1 66 ? -14.328 13.289 6.336 1 96.06 66 LEU B C 1
ATOM 1129 O O . LEU B 1 66 ? -14.773 13.875 7.324 1 96.06 66 LEU B O 1
ATOM 1133 N N . VAL B 1 67 ? -14.922 12.398 5.602 1 95.12 67 VAL B N 1
ATOM 1134 C CA . VAL B 1 67 ? -16.203 11.898 6.078 1 95.12 67 VAL B CA 1
ATOM 1135 C C . VAL B 1 67 ? -16.203 10.367 6.062 1 95.12 67 VAL B C 1
ATOM 1137 O O . VAL B 1 67 ? -15.547 9.75 5.223 1 95.12 67 VAL B O 1
ATOM 1140 N N . PRO B 1 68 ? -16.875 9.758 7.102 1 93 68 PRO B N 1
ATOM 1141 C CA . PRO B 1 68 ? -16.922 8.289 7.098 1 93 68 PRO B CA 1
ATOM 1142 C C . PRO B 1 68 ? -17.562 7.723 5.836 1 93 68 PRO B C 1
ATOM 1144 O O . PRO B 1 68 ? -18.5 8.32 5.293 1 93 68 PRO B O 1
ATOM 1147 N N . TYR B 1 69 ? -17 6.668 5.367 1 88.69 69 TYR B N 1
ATOM 1148 C CA . TYR B 1 69 ? -17.656 5.949 4.285 1 88.69 69 TYR B CA 1
ATOM 1149 C C . TYR B 1 69 ? -19.078 5.539 4.68 1 88.69 69 TYR B C 1
ATOM 1151 O O . TYR B 1 69 ? -19.281 4.996 5.766 1 88.69 69 TYR B O 1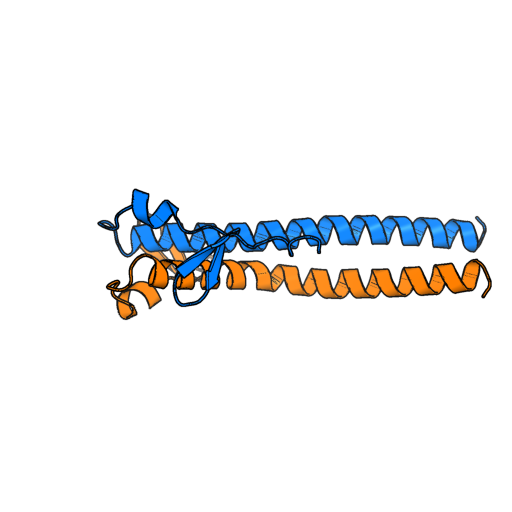
ATOM 1159 N N . SER B 1 70 ? -20.094 6.375 4.469 1 73.94 70 SER B N 1
ATOM 1160 C CA . SER B 1 70 ? -21.484 6.035 4.781 1 73.94 70 SER B CA 1
ATOM 1161 C C . SER B 1 70 ? -21.922 4.766 4.059 1 73.94 70 SER B C 1
ATOM 1163 O O . SER B 1 70 ? -21.578 4.562 2.891 1 73.94 70 SER B O 1
ATOM 1165 N N . LEU B 1 71 ? -22.125 3.723 4.781 1 58.16 71 LEU B N 1
ATOM 1166 C CA . LEU B 1 71 ? -22.906 2.693 4.098 1 58.16 71 LEU B CA 1
ATOM 1167 C C . LEU B 1 71 ? -24.172 3.287 3.479 1 58.16 71 LEU B C 1
ATOM 1169 O O . LEU B 1 71 ? -24.75 4.23 4.02 1 58.16 71 LEU B O 1
ATOM 1173 N N . PRO B 1 72 ? -24.234 3.205 2.068 1 56.03 72 PRO B N 1
ATOM 1174 C CA . PRO B 1 72 ? -25.516 3.703 1.568 1 56.03 72 PRO B CA 1
ATOM 1175 C C . PRO B 1 72 ? -26.672 3.436 2.533 1 56.03 72 PRO B C 1
ATOM 1177 O O . PRO B 1 72 ? -26.734 2.365 3.145 1 56.03 72 PRO B O 1
ATOM 1180 N N . LYS B 1 73 ? -27.141 4.602 3.105 1 50.72 73 LYS B N 1
ATOM 1181 C CA . LYS B 1 73 ? -28.375 4.402 3.855 1 50.72 73 LYS B CA 1
ATOM 1182 C C . LYS B 1 73 ? -29.344 3.484 3.102 1 50.72 73 LYS B C 1
ATOM 1184 O O . LYS B 1 73 ? -29.484 3.596 1.882 1 50.72 73 LYS B O 1
ATOM 1189 N N . GLU B 1 74 ? -29.391 2.213 3.527 1 42.44 74 GLU B N 1
ATOM 1190 C CA . GLU B 1 74 ? -30.531 1.502 2.953 1 42.44 74 GLU B CA 1
ATOM 1191 C C . GLU B 1 74 ? -31.703 2.443 2.715 1 42.44 74 GLU B C 1
ATOM 1193 O O . GLU B 1 74 ? -32.094 3.186 3.613 1 42.44 74 GLU B O 1
ATOM 1198 N N . GLN B 1 75 ? -31.875 2.943 1.495 1 36.16 75 GLN B N 1
ATOM 1199 C CA . GLN B 1 75 ? -33.25 3.377 1.307 1 36.16 75 GLN B CA 1
ATOM 1200 C C . GLN B 1 75 ? -34.25 2.311 1.786 1 36.16 75 GLN B C 1
ATOM 1202 O O . GLN B 1 75 ? -34.062 1.125 1.489 1 36.16 75 GLN B O 1
#

Solvent-accessible surface area (backbone atoms only — not comparable to full-atom values): 8482 Å² total; per-residue (Å²): 126,50,73,61,57,53,49,51,52,52,36,52,51,38,53,51,48,38,54,52,37,53,52,46,26,55,50,30,20,49,50,20,22,51,50,37,53,52,41,47,45,52,74,35,74,80,56,61,61,76,64,57,62,70,59,49,92,65,42,38,79,53,95,74,33,83,36,67,64,67,67,74,69,79,121,126,54,74,61,56,51,50,50,51,53,36,53,52,37,52,52,49,39,53,52,36,58,58,41,37,74,47,21,26,57,51,20,23,53,49,38,54,54,42,46,45,53,75,36,74,82,55,60,61,74,66,56,63,68,60,50,92,65,41,38,80,52,94,74,33,82,38,66,63,67,69,76,71,79,125

Sequence (150 aa):
VSDLEALTKEKTGLEENVTTLQESVAAQYEEGFQYALEQVKVIFPDIDEKHLGEADTLMKIEDWKLVPYSLPKEQVSDLEALTKEKTGLEENVTTLQESVAAQYEEGFQYALEQVKVIFPDIDEKHLGEADTLMKIEDWKLVPYSLPKEQ

Foldseek 3Di:
DDPVVVVVVVVVVVVVVVVVVVVVVVVVVVVVQVVVLVVVCVVPVPDDVVVSVVDDPQWDADPNDTDGPDPPPPD/DDPVVVVVVVVVVVVVVVVVVVVCVVCVVVVVQVVVLVVVCVVPVPDDVVVSVVDDPQWDADPNDTDGPDPPPPD

Secondary structure (DSSP, 8-state):
--HHHHHHHHHHHHHHHHHHHHHHHHHHHHHHHHHHHHHHHHH-TTS-HHHHTT--TTEEEETTEEEE-------/--HHHHHHHHHHHHHHHHHHHHHHHHHHHHHHHHHHHHHHHHH-TTS-HHHHTT--TTEEEETTEEEE-------

Organism: NCBI:txid97028